Protein AF-A0A967T535-F1 (afdb_monomer)

Sequence (105 aa):
PKGIKNIATDIKEELEEFVSITESGETFLVTKQRALIKSLLSKASKGDVRAAQTLLGLKAEVDQREREQETEAWFSEEDLEIIEQFQSRQHPSSETSQGDENEKE

pLDDT: mean 82.45, std 19.24, range [35.94, 98.56]

Foldseek 3Di:
DPDDDDPVVVVVVQQQDWDWDDDPNDIDIDGNVVVLLVVLVVCVVVPPVVSVVVVVVVVVVVVVVVVVVVVVVPADPVNVVVVVVVVCVVCVDPPDDDDDDDDDD

Solvent-accessible surface area (backbone atoms only — not comparable to full-atom values): 6417 Å² total; per-residue (Å²): 129,93,82,75,76,53,69,72,54,54,53,52,54,56,35,64,37,77,41,78,46,77,56,100,89,42,78,44,82,38,31,42,48,57,51,50,52,52,52,33,51,55,41,25,76,72,65,36,61,66,39,40,50,54,51,53,51,54,50,54,54,52,55,49,51,52,52,52,52,53,58,68,63,65,62,48,77,66,54,51,52,52,51,51,57,49,52,54,66,76,55,66,69,98,76,79,81,87,81,83,85,86,86,90,133

Nearest PDB structures (foldseek):
  7a0y-assembly1_B  TM=7.180E-01  e=1.173E+00  Salmonella enterica subsp. enterica serovar Typhimurium str. LT2
  7s24-assembly1_A  TM=7.603E-01  e=1.633E+00  Escherichia coli
  4au5-assembly1_A  TM=7.025E-01  e=2.273E+00  Escherichia coli
  2zqm-assembly1_A  TM=3.473E-01  e=7.003E+00  Thermococcus sp. JCM 11816
  1fxk-assembly1_B  TM=3.503E-01  e=9.750E+00  Methanothermobacter thermautotrophicus

Mean predicted aligned error: 13.57 Å

Radius of gyration: 29.64 Å; Cα contacts (8 Å, |Δi|>4): 49; chains: 1; bounding box: 70×59×64 Å

Structure (mmCIF, N/CA/C/O backbone):
data_AF-A0A967T535-F1
#
_entry.id   AF-A0A967T535-F1
#
loop_
_atom_site.group_PDB
_atom_site.id
_atom_site.type_symbol
_atom_site.label_atom_id
_atom_site.label_alt_id
_atom_site.label_comp_id
_atom_site.label_asym_id
_atom_site.label_entity_id
_atom_site.label_seq_id
_atom_site.pdbx_PDB_ins_code
_atom_site.Cartn_x
_atom_site.Cartn_y
_atom_site.Cartn_z
_atom_site.occupancy
_atom_site.B_iso_or_equiv
_atom_site.auth_seq_id
_atom_site.auth_comp_id
_atom_site.auth_asym_id
_atom_site.auth_atom_id
_atom_site.pdbx_PDB_model_num
ATOM 1 N N . PRO A 1 1 ? -2.869 31.661 -0.591 1.00 50.91 1 PRO A N 1
ATOM 2 C CA . PRO A 1 1 ? -3.319 31.106 0.711 1.00 50.91 1 PRO A CA 1
ATOM 3 C C . PRO A 1 1 ? -2.250 30.153 1.267 1.00 50.91 1 PRO A C 1
ATOM 5 O O . PRO A 1 1 ? -2.089 29.043 0.773 1.00 50.91 1 PRO A O 1
ATOM 8 N N . LYS A 1 2 ? -1.440 30.636 2.216 1.00 41.91 2 LYS A N 1
ATOM 9 C CA . LYS A 1 2 ? -0.415 29.828 2.891 1.00 41.91 2 LYS A CA 1
ATOM 10 C C . LYS A 1 2 ? -1.129 28.924 3.903 1.00 41.91 2 LYS A C 1
ATOM 12 O O . LYS A 1 2 ? -1.807 29.455 4.773 1.00 41.91 2 LYS A O 1
ATOM 17 N N . GLY A 1 3 ? -1.019 27.603 3.758 1.00 66.25 3 GLY A N 1
ATOM 18 C CA . GLY A 1 3 ? -1.569 26.641 4.727 1.00 66.25 3 GLY A CA 1
ATOM 19 C C . GLY A 1 3 ? -2.429 25.512 4.154 1.00 66.25 3 GLY A C 1
ATOM 20 O O . GLY A 1 3 ? -2.819 24.635 4.914 1.00 66.25 3 GLY A O 1
ATOM 21 N N . ILE A 1 4 ? -2.711 25.493 2.847 1.00 75.88 4 ILE A N 1
ATOM 22 C CA . ILE A 1 4 ? -3.364 24.336 2.218 1.00 75.88 4 ILE A CA 1
ATOM 23 C C . ILE A 1 4 ? -2.268 23.314 1.919 1.00 75.88 4 ILE A C 1
ATOM 25 O O . ILE A 1 4 ? -1.376 23.589 1.111 1.00 75.88 4 ILE A O 1
ATOM 29 N N . LYS A 1 5 ? -2.299 22.177 2.619 1.00 80.31 5 LYS A N 1
ATOM 30 C CA . LYS A 1 5 ? -1.424 21.044 2.323 1.00 80.31 5 LYS A CA 1
ATOM 31 C C . LYS A 1 5 ? -1.715 20.548 0.908 1.00 80.31 5 LYS A C 1
ATOM 33 O O . LYS A 1 5 ? -2.828 20.660 0.400 1.00 80.31 5 LYS A O 1
ATOM 38 N N . ASN A 1 6 ? -0.683 20.050 0.237 1.00 91.94 6 ASN A N 1
ATOM 39 C CA . ASN A 1 6 ? -0.882 19.369 -1.033 1.00 91.94 6 ASN A CA 1
ATOM 40 C C . ASN A 1 6 ? -1.671 18.075 -0.764 1.00 91.94 6 ASN A C 1
ATOM 42 O O . ASN A 1 6 ? -1.390 17.396 0.219 1.00 91.94 6 ASN A O 1
ATOM 46 N N . ILE A 1 7 ? -2.585 17.696 -1.659 1.00 92.94 7 ILE A N 1
ATOM 47 C CA . ILE A 1 7 ? -3.323 16.423 -1.601 1.00 92.94 7 ILE A CA 1
ATOM 48 C C . ILE A 1 7 ? -2.364 15.239 -1.415 1.00 92.94 7 ILE A C 1
ATOM 50 O O . ILE A 1 7 ? -2.659 14.314 -0.667 1.00 92.94 7 ILE A O 1
ATOM 54 N N . ALA A 1 8 ? -1.191 15.276 -2.054 1.00 91.88 8 ALA A N 1
ATOM 55 C CA . ALA A 1 8 ? -0.176 14.239 -1.876 1.00 91.88 8 ALA A CA 1
ATOM 56 C C . ALA A 1 8 ? 0.303 14.122 -0.416 1.00 91.88 8 ALA A C 1
ATOM 58 O O . ALA A 1 8 ? 0.539 13.019 0.073 1.00 91.88 8 ALA A O 1
ATOM 59 N N . THR A 1 9 ? 0.429 15.252 0.283 1.00 93.38 9 THR A N 1
ATOM 60 C CA . THR A 1 9 ? 0.787 15.299 1.703 1.00 93.38 9 THR A CA 1
ATOM 61 C C . THR A 1 9 ? -0.349 14.766 2.565 1.00 93.38 9 THR A C 1
ATOM 63 O O . THR A 1 9 ? -0.090 13.925 3.417 1.00 93.38 9 THR A O 1
ATOM 66 N N . ASP A 1 10 ? -1.590 15.178 2.302 1.00 95.31 10 ASP A N 1
ATOM 67 C CA . ASP A 1 10 ? -2.753 14.708 3.065 1.00 95.31 10 ASP A CA 1
ATOM 68 C C . ASP A 1 10 ? -2.943 13.193 2.927 1.00 95.31 10 ASP A C 1
ATOM 70 O O . ASP A 1 10 ? -3.144 12.500 3.918 1.00 95.31 10 ASP A O 1
ATOM 74 N N . ILE A 1 11 ? -2.805 12.650 1.711 1.00 95.50 11 ILE A N 1
ATOM 75 C CA . ILE A 1 11 ? -2.876 11.201 1.477 1.00 95.50 11 ILE A CA 1
ATOM 76 C C . ILE A 1 11 ? -1.760 10.478 2.230 1.00 95.50 11 ILE A C 1
ATOM 78 O O . ILE A 1 11 ? -2.007 9.427 2.817 1.00 95.50 11 ILE A O 1
ATOM 82 N N . LYS A 1 12 ? -0.535 11.014 2.215 1.00 96.00 12 LYS A N 1
ATOM 83 C CA . LYS A 1 12 ? 0.590 10.403 2.925 1.00 96.00 12 LYS A CA 1
ATOM 84 C C . LYS A 1 12 ? 0.324 10.346 4.430 1.00 96.00 12 LYS A C 1
ATOM 86 O O . LYS A 1 12 ? 0.449 9.277 5.014 1.00 96.00 12 LYS A O 1
ATOM 91 N N . GLU A 1 13 ? -0.054 11.470 5.029 1.00 96.50 13 GLU A N 1
ATOM 92 C CA . GLU A 1 13 ? -0.321 11.557 6.468 1.00 96.50 13 GLU A CA 1
ATOM 93 C C . GLU A 1 13 ? -1.482 10.644 6.875 1.00 96.50 13 GLU A C 1
ATOM 95 O O . GLU A 1 13 ? -1.350 9.864 7.814 1.00 96.50 13 GLU A O 1
ATOM 100 N N . GLU A 1 14 ? -2.579 10.657 6.115 1.00 97.69 14 GLU A N 1
ATOM 101 C CA . GLU A 1 14 ? -3.730 9.782 6.345 1.00 97.69 14 GLU A CA 1
ATOM 102 C C . GLU A 1 14 ? -3.325 8.300 6.292 1.00 97.69 14 GLU A C 1
ATOM 104 O O . GLU A 1 14 ? -3.712 7.509 7.148 1.00 97.69 14 GLU A O 1
ATOM 109 N N . LEU A 1 15 ? -2.511 7.897 5.312 1.00 97.38 15 LEU A N 1
ATOM 110 C CA . LEU A 1 15 ? -2.048 6.513 5.177 1.00 97.38 15 LEU A CA 1
ATOM 111 C C . LEU A 1 15 ? -1.135 6.054 6.327 1.00 97.38 15 LEU A C 1
ATOM 113 O O . LEU A 1 15 ? -1.085 4.847 6.602 1.00 97.38 15 LEU A O 1
ATOM 117 N N . GLU A 1 16 ? -0.444 6.987 6.984 1.00 97.81 16 GLU A N 1
ATOM 118 C CA . GLU A 1 16 ? 0.420 6.752 8.147 1.00 97.81 16 GLU A CA 1
ATOM 119 C C . GLU A 1 16 ? -0.372 6.630 9.464 1.00 97.81 16 GLU A C 1
ATOM 121 O O . GLU A 1 16 ? 0.131 6.039 10.422 1.00 97.81 16 GLU A O 1
ATOM 126 N N . GLU A 1 17 ? -1.622 7.101 9.518 1.00 98.25 17 GLU A N 1
ATOM 127 C CA . GLU A 1 17 ? -2.467 6.970 10.708 1.00 98.25 17 GLU A CA 1
ATOM 128 C C . GLU A 1 17 ? -2.827 5.514 11.034 1.00 98.25 17 GLU A C 1
ATOM 130 O O . GLU A 1 17 ? -2.909 4.647 10.160 1.00 98.25 17 GLU A O 1
ATOM 135 N N . PHE A 1 18 ? -3.107 5.242 12.312 1.00 98.06 18 PHE A N 1
ATOM 136 C CA . PHE A 1 18 ? -3.434 3.905 12.803 1.00 98.06 18 PHE A CA 1
ATOM 137 C C . PHE A 1 18 ? -4.934 3.599 12.788 1.00 98.06 18 PHE A C 1
ATOM 139 O O . PHE A 1 18 ? -5.776 4.440 13.094 1.00 98.06 18 PHE A O 1
ATOM 146 N N . VAL A 1 19 ? -5.257 2.339 12.507 1.00 97.69 19 VAL A N 1
ATOM 147 C CA . VAL A 1 19 ? -6.589 1.743 12.607 1.00 97.69 19 VAL A CA 1
ATOM 148 C C . VAL A 1 19 ? -6.504 0.355 13.229 1.00 97.69 19 VAL A C 1
ATOM 150 O O . VAL A 1 19 ? -5.527 -0.375 13.050 1.00 97.69 19 VAL A O 1
ATOM 153 N N . SER A 1 20 ? -7.555 -0.023 13.949 1.00 97.38 20 SER A N 1
ATOM 154 C CA . SER A 1 20 ? -7.705 -1.378 14.473 1.00 97.38 20 SER A CA 1
ATOM 155 C C . SER A 1 20 ? -8.375 -2.265 13.430 1.00 97.38 20 SER A C 1
ATOM 157 O O . SER A 1 20 ? -9.456 -1.941 12.940 1.00 97.38 20 SER A O 1
ATOM 159 N N . ILE A 1 21 ? -7.755 -3.398 13.112 1.00 95.94 21 ILE A N 1
ATOM 160 C CA . ILE A 1 21 ? -8.332 -4.437 12.252 1.00 95.94 21 ILE A CA 1
ATOM 161 C C . ILE A 1 21 ? -8.380 -5.761 13.007 1.00 95.94 21 ILE A C 1
ATOM 163 O O . ILE A 1 21 ? -7.523 -6.020 13.847 1.00 95.94 21 ILE A O 1
ATOM 167 N N . THR A 1 22 ? -9.349 -6.615 12.688 1.00 95.31 22 THR A N 1
ATOM 168 C CA . THR A 1 22 ? -9.432 -7.966 13.256 1.00 95.31 22 THR A CA 1
ATOM 169 C C . THR A 1 22 ? -9.075 -8.995 12.190 1.00 95.31 22 THR A C 1
ATOM 171 O O . THR A 1 22 ? -9.726 -9.067 11.148 1.00 95.31 22 THR A O 1
ATOM 174 N N . GLU A 1 23 ? -8.055 -9.805 12.455 1.00 88.81 23 GLU A N 1
ATOM 175 C CA . GLU A 1 23 ? -7.614 -10.903 11.595 1.00 88.81 23 GLU A CA 1
ATOM 176 C C . GLU A 1 23 ? -7.473 -12.173 12.431 1.00 88.81 23 GLU A C 1
ATOM 178 O O . GLU A 1 23 ? -6.915 -12.146 13.522 1.00 88.81 23 GLU A O 1
ATOM 183 N N . SER A 1 24 ? -8.008 -13.295 11.943 1.00 88.62 24 SER A N 1
ATOM 184 C CA . SER A 1 24 ? -7.932 -14.596 12.634 1.00 88.62 24 SER A CA 1
ATOM 185 C C . SER A 1 24 ? -8.441 -14.589 14.088 1.00 88.62 24 SER A C 1
ATOM 187 O O . SER A 1 24 ? -8.034 -15.419 14.892 1.00 88.62 24 SER A O 1
ATOM 189 N N . GLY A 1 25 ? -9.354 -13.669 14.418 1.00 91.88 25 GLY A N 1
ATOM 190 C CA . GLY A 1 25 ? -9.920 -13.516 15.764 1.00 91.88 25 GLY A CA 1
ATOM 191 C C . GLY A 1 25 ? -9.121 -12.601 16.698 1.00 91.88 25 GLY A C 1
ATOM 192 O O . GLY A 1 25 ? -9.600 -12.306 17.789 1.00 91.88 25 GLY A O 1
ATOM 193 N N . GLU A 1 26 ? -7.964 -12.100 16.268 1.00 94.81 26 GLU A N 1
ATOM 194 C CA . GLU A 1 26 ? -7.136 -11.163 17.027 1.00 94.81 26 GLU A CA 1
ATOM 195 C C . GLU A 1 26 ? -7.235 -9.751 16.443 1.00 94.81 26 GLU A C 1
ATOM 197 O O . GLU A 1 26 ? -7.356 -9.564 15.229 1.00 94.81 26 GLU A O 1
ATOM 202 N N . THR A 1 27 ? -7.200 -8.740 17.311 1.00 96.00 27 THR A N 1
ATOM 203 C CA . THR A 1 27 ? -7.257 -7.330 16.905 1.00 96.00 27 THR A CA 1
ATOM 204 C C . THR A 1 27 ? -5.858 -6.732 16.903 1.00 96.00 27 THR A C 1
ATOM 206 O O . THR A 1 27 ? -5.171 -6.739 17.922 1.00 96.00 27 THR A O 1
ATOM 209 N N . PHE A 1 28 ? -5.468 -6.158 15.770 1.00 94.69 28 PHE A N 1
ATOM 210 C CA . PHE A 1 28 ? -4.170 -5.533 15.555 1.00 94.69 28 PHE A CA 1
ATOM 211 C C . PHE A 1 28 ? -4.336 -4.044 15.276 1.00 94.69 28 PHE A C 1
ATOM 213 O O . PHE A 1 28 ? -5.189 -3.649 14.479 1.00 94.69 28 PHE A O 1
ATOM 220 N N . LEU A 1 29 ? -3.479 -3.227 15.888 1.00 97.69 29 LEU A N 1
ATOM 221 C CA . LEU A 1 29 ? -3.327 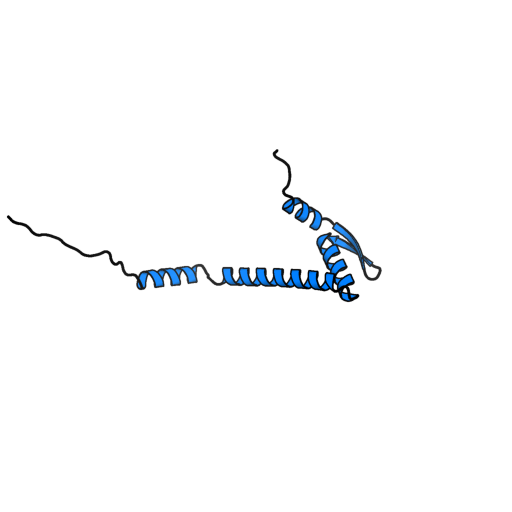-1.820 15.536 1.00 97.69 29 LEU A CA 1
ATOM 222 C C . LEU A 1 29 ? -2.288 -1.708 14.414 1.00 97.69 29 LEU A C 1
ATOM 224 O O . LEU A 1 29 ? -1.123 -2.053 14.603 1.00 97.69 29 LEU A O 1
ATOM 228 N N . VAL A 1 30 ? -2.710 -1.256 13.237 1.00 97.69 30 VAL A N 1
ATOM 229 C CA . VAL A 1 30 ? -1.855 -1.137 12.046 1.00 97.69 30 VAL A CA 1
ATOM 230 C C . VAL A 1 30 ? -2.107 0.191 11.345 1.00 97.69 30 VAL A C 1
ATOM 232 O O . VAL A 1 30 ? -3.136 0.815 11.571 1.00 97.69 30 VAL A O 1
ATOM 235 N N . THR A 1 31 ? -1.205 0.631 10.470 1.00 98.56 31 THR A N 1
ATOM 236 C CA . THR A 1 31 ? -1.460 1.831 9.660 1.00 98.56 31 THR A CA 1
ATOM 237 C C . THR A 1 31 ? -2.599 1.604 8.660 1.00 98.56 31 THR A C 1
ATOM 239 O O . THR A 1 31 ? -2.828 0.470 8.217 1.00 98.56 31 THR A O 1
ATOM 242 N N . LYS A 1 32 ? -3.292 2.670 8.243 1.00 98.12 32 LYS A N 1
ATOM 243 C CA . LYS A 1 32 ? -4.343 2.613 7.211 1.00 98.12 32 LYS A CA 1
ATOM 244 C C . LYS A 1 32 ? -3.810 2.025 5.907 1.00 98.12 32 LYS A C 1
ATOM 246 O O . LYS A 1 32 ? -4.482 1.197 5.292 1.00 98.12 32 LYS A O 1
ATOM 251 N N . GLN A 1 33 ? -2.567 2.343 5.539 1.00 97.81 33 GLN A N 1
ATOM 252 C CA . GLN A 1 33 ? -1.893 1.714 4.401 1.00 97.81 33 GLN A CA 1
ATOM 253 C C . GLN A 1 33 ? -1.802 0.189 4.548 1.00 97.81 33 GLN A C 1
ATOM 255 O O . GLN A 1 33 ? -2.175 -0.557 3.639 1.00 97.81 33 GLN A O 1
ATOM 260 N N . ARG A 1 34 ? -1.332 -0.303 5.702 1.00 97.44 34 ARG A N 1
ATOM 261 C CA . ARG A 1 34 ? -1.203 -1.745 5.956 1.00 97.44 34 ARG A CA 1
ATOM 262 C C . ARG A 1 34 ? -2.571 -2.428 5.970 1.00 97.44 34 ARG A C 1
ATOM 264 O O . ARG A 1 34 ? -2.697 -3.519 5.415 1.00 97.44 34 ARG A O 1
ATOM 271 N N . ALA A 1 35 ? -3.582 -1.792 6.561 1.00 97.50 35 ALA A N 1
A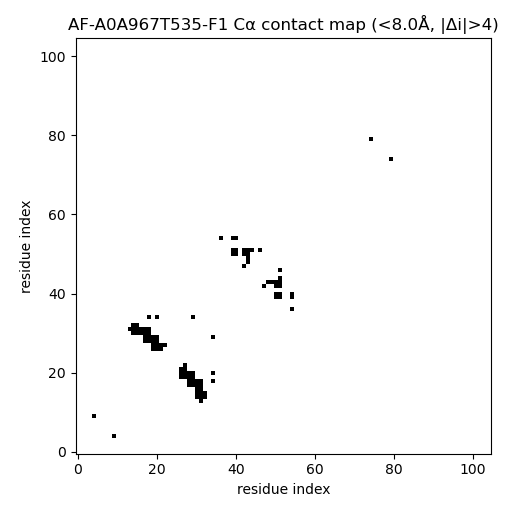TOM 272 C CA . ALA A 1 35 ? -4.958 -2.282 6.561 1.00 97.50 35 ALA A CA 1
ATOM 273 C C . ALA A 1 35 ? -5.529 -2.397 5.137 1.00 97.50 35 ALA A C 1
ATOM 275 O O . ALA A 1 35 ? -6.143 -3.412 4.801 1.00 97.50 35 ALA A O 1
ATOM 276 N N . LEU A 1 36 ? -5.277 -1.405 4.275 1.00 96.75 36 LEU A N 1
ATOM 277 C CA . LEU A 1 36 ? -5.687 -1.423 2.868 1.00 96.75 36 LEU A CA 1
ATOM 278 C C . LEU A 1 36 ? -5.058 -2.608 2.119 1.00 96.75 36 LEU A C 1
ATOM 280 O O . LEU A 1 36 ? -5.772 -3.368 1.465 1.00 96.75 36 LEU A O 1
ATOM 284 N N . ILE A 1 37 ? -3.741 -2.801 2.258 1.00 96.88 37 ILE A N 1
ATOM 285 C CA . ILE A 1 37 ? -3.010 -3.908 1.619 1.00 96.88 37 ILE A CA 1
ATOM 286 C C . ILE A 1 37 ? -3.556 -5.261 2.091 1.00 96.88 37 ILE A C 1
ATOM 288 O O . ILE A 1 37 ? -3.834 -6.135 1.272 1.00 96.88 37 ILE A O 1
ATOM 292 N N . LYS A 1 38 ? -3.769 -5.429 3.402 1.00 96.44 38 LYS A N 1
ATOM 293 C CA . LYS A 1 38 ? -4.344 -6.652 3.983 1.00 96.44 38 LYS A CA 1
ATOM 294 C C . LYS A 1 38 ? -5.751 -6.941 3.452 1.00 96.44 38 LYS A C 1
ATOM 296 O O . LYS A 1 38 ? -6.048 -8.072 3.070 1.00 96.44 38 LYS A O 1
ATOM 301 N N . SER A 1 39 ? -6.594 -5.913 3.349 1.00 95.69 39 SER A N 1
ATOM 302 C CA . SER A 1 39 ? -7.944 -6.022 2.783 1.00 95.69 39 SER A CA 1
ATOM 303 C C . SER A 1 39 ? -7.920 -6.433 1.308 1.00 95.69 39 SER A C 1
ATOM 305 O O . SER A 1 39 ? -8.642 -7.352 0.913 1.00 95.69 39 SER A O 1
ATOM 307 N N . LEU A 1 40 ? -7.050 -5.815 0.501 1.00 96.94 40 LEU A N 1
ATOM 308 C CA . LEU A 1 40 ? -6.852 -6.191 -0.901 1.00 96.94 40 LEU A CA 1
ATOM 309 C C . LEU A 1 40 ? -6.383 -7.641 -1.029 1.00 96.94 40 LEU A C 1
ATOM 311 O O . LEU A 1 40 ? -6.943 -8.389 -1.828 1.00 96.94 40 LEU A O 1
ATOM 315 N N . LEU A 1 41 ? -5.420 -8.066 -0.208 1.00 97.06 41 LEU A N 1
ATOM 316 C CA . LEU A 1 41 ? -4.894 -9.429 -0.246 1.00 97.06 41 LEU A CA 1
ATOM 317 C C . LEU A 1 41 ? -5.959 -10.453 0.159 1.00 97.06 41 LEU A C 1
ATOM 319 O O . LEU A 1 41 ? -6.091 -11.492 -0.488 1.00 97.06 41 LEU A O 1
ATOM 323 N N . SER A 1 42 ? -6.772 -10.140 1.172 1.00 96.00 42 SER A N 1
ATOM 324 C CA . SER A 1 42 ? -7.902 -10.979 1.583 1.00 96.00 42 SER A CA 1
ATOM 325 C C . SER A 1 42 ? -8.934 -11.134 0.462 1.00 96.00 42 SER A C 1
ATOM 327 O O . SER A 1 42 ? -9.394 -12.245 0.201 1.00 96.00 42 SER A O 1
ATOM 329 N N . LYS A 1 43 ? -9.283 -10.043 -0.233 1.00 97.31 43 LYS A N 1
ATOM 330 C CA . LYS A 1 43 ? -10.212 -10.073 -1.375 1.00 97.31 43 LYS A CA 1
ATOM 331 C C . LYS A 1 43 ? -9.641 -10.864 -2.550 1.00 97.31 43 LYS A C 1
ATOM 333 O O . LYS A 1 43 ? -10.320 -11.747 -3.069 1.00 97.31 43 LYS A O 1
ATOM 338 N N . ALA A 1 44 ? -8.389 -10.603 -2.921 1.00 97.81 44 ALA A N 1
ATOM 339 C CA . ALA A 1 44 ? -7.697 -11.314 -3.992 1.00 97.81 44 ALA A CA 1
ATOM 340 C C . ALA A 1 44 ? -7.637 -12.826 -3.720 1.00 97.81 44 ALA A C 1
ATOM 342 O O . ALA A 1 44 ? -7.979 -13.626 -4.587 1.00 97.81 44 ALA A O 1
ATOM 343 N N . SER A 1 45 ? -7.312 -13.218 -2.483 1.00 96.50 45 SER A N 1
ATOM 344 C CA . SER A 1 45 ? -7.269 -14.627 -2.057 1.00 96.50 45 SER A CA 1
ATOM 345 C C . SER A 1 45 ? -8.636 -15.319 -2.120 1.00 96.50 45 SER A C 1
ATOM 347 O O . SER A 1 45 ? -8.707 -16.539 -2.226 1.00 96.50 45 SER A O 1
ATOM 349 N N . LYS A 1 46 ? -9.729 -14.549 -2.073 1.00 97.12 46 LYS A N 1
ATOM 350 C CA . LYS A 1 46 ? -11.112 -15.030 -2.228 1.00 97.12 46 LYS A CA 1
ATOM 351 C C . LYS A 1 46 ? -11.599 -15.009 -3.684 1.00 97.12 46 LYS A C 1
ATOM 353 O O . LYS A 1 46 ? -12.769 -15.288 -3.926 1.00 97.12 46 LYS A O 1
ATOM 358 N N . GLY A 1 47 ? -10.729 -14.686 -4.644 1.00 97.19 47 GLY A N 1
ATOM 359 C CA . GLY A 1 47 ? -11.040 -14.686 -6.076 1.00 97.19 47 GLY A CA 1
ATOM 360 C C . GLY A 1 47 ? -11.446 -13.330 -6.657 1.00 97.19 47 GLY A C 1
ATOM 361 O O . GLY A 1 47 ? -11.879 -13.278 -7.807 1.00 97.19 47 GLY A O 1
ATOM 362 N N . ASP A 1 48 ? -11.305 -12.224 -5.916 1.00 98.44 48 ASP A N 1
ATOM 363 C CA . ASP A 1 48 ? -11.495 -10.885 -6.486 1.00 98.44 48 ASP A CA 1
ATOM 364 C C . ASP A 1 48 ? -10.341 -10.551 -7.446 1.00 98.44 48 ASP A C 1
ATOM 366 O O . ASP A 1 48 ? -9.252 -10.129 -7.044 1.00 98.44 48 ASP A O 1
ATOM 370 N N . VAL A 1 49 ? -10.598 -10.747 -8.741 1.00 97.88 49 VAL A N 1
ATOM 371 C CA . VAL A 1 49 ? -9.626 -10.517 -9.817 1.00 97.88 49 VAL A CA 1
ATOM 372 C C . VAL A 1 49 ? -9.154 -9.063 -9.858 1.00 97.88 49 VAL A C 1
ATOM 374 O O . VAL A 1 49 ? -7.982 -8.820 -10.138 1.00 97.88 49 VAL A O 1
ATOM 377 N N . ARG A 1 50 ? -10.019 -8.087 -9.544 1.00 98.00 50 ARG A N 1
ATOM 378 C CA . ARG A 1 50 ? -9.628 -6.669 -9.550 1.00 98.00 50 ARG A CA 1
ATOM 379 C C . ARG A 1 50 ? -8.669 -6.374 -8.406 1.00 98.00 50 ARG A C 1
ATOM 381 O O . ARG A 1 50 ? -7.651 -5.732 -8.631 1.00 98.00 50 ARG A O 1
ATOM 388 N N . ALA A 1 51 ? -8.947 -6.892 -7.209 1.00 97.75 51 ALA A N 1
ATOM 389 C CA . ALA A 1 51 ? -8.034 -6.756 -6.075 1.00 97.75 51 ALA A CA 1
ATOM 390 C C . ALA A 1 51 ? -6.665 -7.400 -6.363 1.00 97.75 51 ALA A C 1
ATOM 392 O O . ALA A 1 51 ? -5.630 -6.814 -6.041 1.00 97.75 51 ALA A O 1
ATOM 393 N N . ALA A 1 52 ? -6.652 -8.567 -7.019 1.00 97.94 52 ALA A N 1
ATOM 394 C CA . ALA A 1 52 ? -5.419 -9.227 -7.444 1.00 97.94 52 ALA A CA 1
ATOM 395 C C . ALA A 1 52 ? -4.638 -8.383 -8.465 1.00 97.94 52 ALA A C 1
ATOM 397 O O . ALA A 1 52 ? -3.439 -8.174 -8.297 1.00 97.94 52 ALA A O 1
ATOM 398 N N . GLN A 1 53 ? -5.314 -7.840 -9.483 1.00 98.12 53 GLN A N 1
ATOM 399 C CA . GLN A 1 53 ? -4.702 -6.948 -10.475 1.00 98.12 53 GLN A CA 1
ATOM 400 C C . GLN A 1 53 ? -4.110 -5.689 -9.833 1.00 98.12 53 GLN A C 1
ATOM 402 O O . GLN A 1 53 ? -2.985 -5.319 -10.158 1.00 98.12 53 GLN A O 1
ATOM 407 N N . THR A 1 54 ? -4.820 -5.060 -8.890 1.00 97.69 54 THR A N 1
ATOM 408 C CA . THR A 1 54 ? -4.308 -3.895 -8.152 1.00 97.69 54 THR A CA 1
ATOM 409 C C . THR A 1 54 ? -3.032 -4.234 -7.380 1.00 97.69 54 THR A C 1
ATOM 411 O O . THR A 1 54 ? -2.064 -3.482 -7.451 1.00 97.69 54 THR A O 1
ATOM 414 N N . LEU A 1 55 ? -2.990 -5.372 -6.678 1.00 96.94 55 LEU A N 1
ATOM 415 C CA . LEU A 1 55 ? -1.792 -5.801 -5.945 1.00 96.94 55 LEU A CA 1
ATOM 416 C C . LEU A 1 55 ? -0.610 -6.106 -6.868 1.00 96.94 55 LEU A C 1
ATOM 418 O O . LEU A 1 55 ? 0.513 -5.710 -6.566 1.00 96.94 55 LEU A O 1
ATOM 422 N N . LEU A 1 56 ? -0.856 -6.791 -7.987 1.00 97.38 56 LEU A N 1
ATOM 423 C CA . LEU A 1 56 ? 0.183 -7.098 -8.972 1.00 97.38 56 LEU A CA 1
ATOM 424 C C . LEU A 1 56 ? 0.744 -5.826 -9.617 1.00 97.38 56 LEU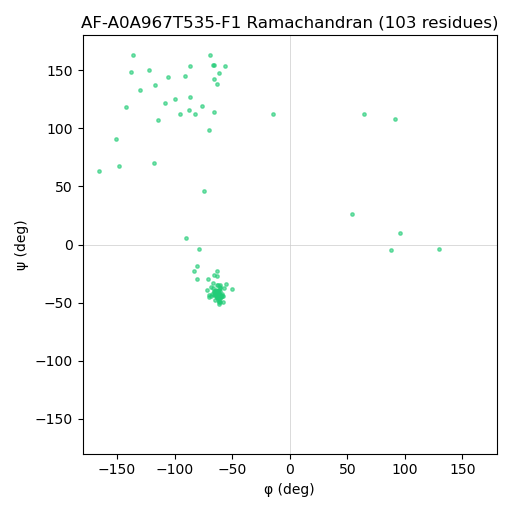 A C 1
ATOM 426 O O . LEU A 1 56 ? 1.955 -5.726 -9.789 1.00 97.38 56 LEU A O 1
ATOM 430 N N . GLY A 1 57 ? -0.112 -4.842 -9.910 1.00 97.38 57 GLY A N 1
ATOM 431 C CA . GLY A 1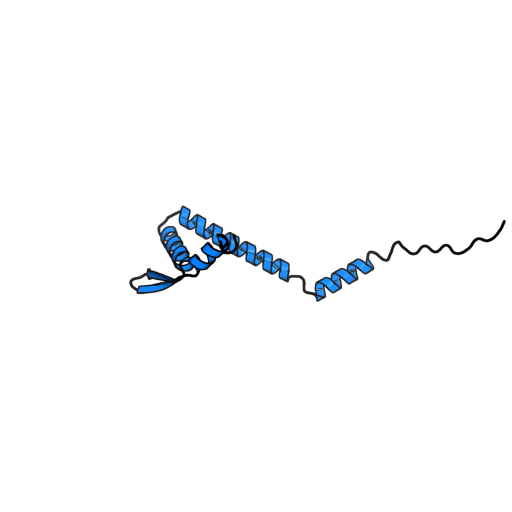 57 ? 0.313 -3.530 -10.404 1.00 97.38 57 GLY A CA 1
ATOM 432 C C . GLY A 1 57 ? 1.210 -2.800 -9.404 1.00 97.38 57 GLY A C 1
ATOM 433 O O . GLY A 1 57 ? 2.313 -2.395 -9.757 1.00 97.38 57 GLY A O 1
ATOM 434 N N . LEU A 1 58 ? 0.792 -2.728 -8.134 1.00 95.12 58 LEU A N 1
ATOM 435 C CA . LEU A 1 58 ? 1.598 -2.120 -7.069 1.00 95.12 58 LEU A CA 1
ATOM 436 C C . LEU A 1 58 ? 2.960 -2.811 -6.907 1.00 95.12 58 LEU A C 1
ATOM 438 O O . LEU A 1 58 ? 3.974 -2.135 -6.762 1.00 95.12 58 LEU A O 1
ATOM 442 N N . LYS A 1 59 ? 3.004 -4.150 -6.955 1.00 95.31 59 LYS A N 1
ATOM 443 C CA . LYS A 1 59 ? 4.265 -4.905 -6.880 1.00 95.31 59 LYS A CA 1
ATOM 444 C C . LYS A 1 59 ? 5.180 -4.590 -8.062 1.00 95.31 59 LYS A C 1
ATOM 446 O O . LYS A 1 59 ? 6.361 -4.353 -7.853 1.00 95.31 59 LYS A O 1
ATOM 451 N N . ALA A 1 60 ? 4.637 -4.552 -9.278 1.00 96.38 60 ALA A N 1
ATOM 452 C CA . ALA A 1 60 ? 5.413 -4.236 -10.472 1.00 96.38 60 ALA A CA 1
ATOM 453 C C . ALA A 1 60 ? 6.015 -2.821 -10.420 1.00 96.38 60 ALA A C 1
ATOM 455 O O . ALA A 1 60 ? 7.165 -2.641 -10.813 1.00 96.38 60 ALA A O 1
ATOM 456 N N . GLU A 1 61 ? 5.269 -1.836 -9.908 1.00 95.31 61 GLU A N 1
ATOM 457 C CA . GLU A 1 61 ? 5.768 -0.468 -9.715 1.00 95.31 61 GLU A CA 1
ATOM 458 C C . GLU A 1 61 ? 6.886 -0.390 -8.670 1.00 95.31 61 GLU A C 1
ATOM 460 O O . GLU A 1 61 ? 7.879 0.298 -8.897 1.00 95.31 61 GLU A O 1
ATOM 465 N N . VAL A 1 62 ? 6.744 -1.092 -7.539 1.00 93.38 62 VAL A N 1
ATOM 466 C CA . VAL A 1 62 ? 7.795 -1.157 -6.508 1.00 93.38 62 VAL A CA 1
ATOM 467 C C . VAL A 1 62 ? 9.062 -1.784 -7.087 1.00 93.38 62 VAL A C 1
ATOM 469 O O . VAL A 1 62 ? 10.124 -1.177 -7.004 1.00 93.38 62 VAL A O 1
ATOM 472 N N . ASP A 1 63 ? 8.931 -2.921 -7.771 1.00 93.12 63 ASP A N 1
ATOM 473 C CA . ASP A 1 63 ? 10.067 -3.619 -8.381 1.00 93.12 63 ASP A CA 1
ATOM 474 C C . ASP A 1 63 ? 10.764 -2.773 -9.448 1.00 93.12 63 ASP A C 1
ATOM 476 O O . ASP A 1 63 ? 11.972 -2.874 -9.643 1.00 93.12 63 ASP A O 1
ATOM 480 N N . GLN A 1 64 ? 10.003 -1.962 -10.185 1.00 93.25 64 GLN A N 1
ATOM 481 C CA . GLN A 1 64 ? 10.564 -1.061 -11.184 1.00 93.25 64 GLN A CA 1
ATOM 482 C C . GLN A 1 64 ? 11.375 0.061 -10.534 1.00 93.25 64 GLN A C 1
ATOM 484 O O . GLN A 1 64 ? 12.490 0.321 -10.977 1.00 93.25 64 GLN A O 1
ATOM 489 N N . ARG A 1 65 ? 10.856 0.677 -9.465 1.00 91.38 65 ARG A N 1
ATOM 490 C CA . ARG A 1 65 ? 11.582 1.715 -8.720 1.00 91.38 65 ARG A CA 1
ATOM 491 C C . ARG A 1 65 ? 12.856 1.171 -8.078 1.00 91.38 65 ARG A C 1
ATOM 493 O O . ARG A 1 65 ? 13.870 1.855 -8.100 1.00 91.38 65 ARG A O 1
ATOM 500 N N . GLU A 1 66 ? 12.815 -0.044 -7.535 1.00 89.38 66 GLU A N 1
ATOM 501 C CA . GLU A 1 66 ? 13.999 -0.702 -6.965 1.00 89.38 66 GLU A CA 1
ATOM 502 C C . GLU A 1 66 ? 15.080 -0.928 -8.036 1.00 89.38 66 GLU A C 1
ATOM 504 O O . GLU A 1 66 ? 16.235 -0.570 -7.822 1.00 89.38 66 GLU A O 1
ATOM 509 N N . ARG A 1 67 ? 14.705 -1.404 -9.233 1.00 86.88 67 ARG A N 1
ATOM 510 C CA . ARG A 1 67 ? 15.643 -1.547 -10.365 1.00 86.88 67 ARG A CA 1
ATOM 511 C C . ARG A 1 67 ? 16.234 -0.219 -10.842 1.00 86.88 67 ARG A C 1
ATOM 513 O O . ARG A 1 67 ? 17.406 -0.162 -11.208 1.00 86.88 67 ARG A O 1
ATOM 520 N N . GLU A 1 68 ? 15.427 0.837 -10.886 1.00 84.62 68 GLU A N 1
ATOM 521 C CA . GLU A 1 68 ? 15.888 2.179 -11.266 1.00 84.62 68 GLU A CA 1
ATOM 522 C C . GLU A 1 68 ? 16.913 2.713 -10.258 1.00 84.62 68 GLU A C 1
ATOM 524 O O . GLU A 1 68 ? 17.972 3.187 -10.663 1.00 84.62 68 GLU A O 1
ATOM 529 N N . GLN A 1 69 ? 16.661 2.538 -8.958 1.00 79.12 69 GLN A N 1
ATOM 530 C CA . GLN A 1 69 ? 17.601 2.917 -7.898 1.00 79.12 69 GLN A CA 1
ATOM 531 C C . GLN A 1 69 ? 18.911 2.118 -7.949 1.00 79.12 69 GLN A C 1
ATOM 533 O O . GLN A 1 69 ? 19.982 2.692 -7.768 1.00 79.12 69 GLN A O 1
ATOM 538 N N . GLU A 1 70 ? 18.855 0.814 -8.233 1.00 75.25 70 GLU A N 1
ATOM 539 C CA . GLU A 1 70 ? 20.061 -0.007 -8.432 1.00 75.25 70 GLU A CA 1
ATOM 540 C C . GLU A 1 70 ? 20.884 0.452 -9.643 1.00 75.25 70 GLU A C 1
ATOM 542 O O . GLU A 1 70 ? 22.112 0.411 -9.612 1.00 75.25 70 GLU A O 1
ATOM 547 N N . THR A 1 71 ? 20.219 0.917 -10.703 1.00 64.19 71 THR A N 1
ATOM 548 C CA . THR A 1 71 ? 20.890 1.422 -11.908 1.00 64.19 71 THR A CA 1
ATOM 549 C C . THR A 1 71 ? 21.561 2.774 -11.649 1.00 64.19 71 THR A C 1
ATOM 551 O O . THR A 1 71 ? 22.675 3.000 -12.116 1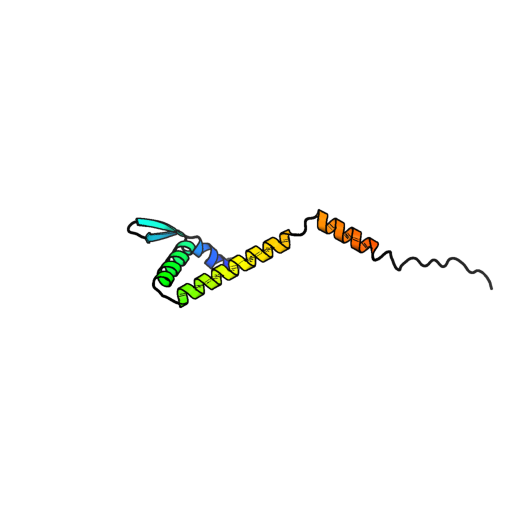.00 64.19 71 THR A O 1
ATOM 554 N N . GLU A 1 72 ? 20.924 3.665 -10.882 1.00 62.12 72 GLU A N 1
ATOM 555 C CA . GLU A 1 72 ? 21.519 4.949 -10.477 1.00 62.12 72 GLU A CA 1
ATOM 556 C C . GLU A 1 72 ? 22.714 4.768 -9.530 1.00 62.12 72 GLU A C 1
ATOM 558 O O . GLU A 1 72 ? 23.679 5.524 -9.608 1.00 62.12 72 GLU A O 1
ATOM 563 N N . ALA A 1 73 ? 22.690 3.741 -8.679 1.00 63.72 73 ALA A N 1
ATOM 564 C CA . ALA A 1 73 ? 23.783 3.417 -7.763 1.00 63.72 73 ALA A CA 1
ATOM 565 C C . ALA A 1 73 ? 24.963 2.670 -8.423 1.00 63.72 73 ALA A C 1
ATOM 567 O O . ALA A 1 73 ? 25.951 2.390 -7.745 1.00 63.72 73 ALA A O 1
ATOM 568 N N . TRP A 1 74 ? 24.868 2.314 -9.712 1.00 59.56 74 TRP A N 1
ATOM 569 C CA . TRP A 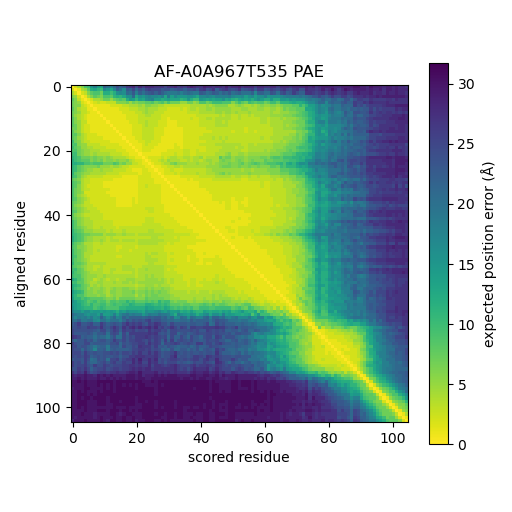1 74 ? 25.866 1.486 -10.400 1.00 59.56 74 TRP A CA 1
ATOM 570 C C . TRP A 1 74 ? 27.190 2.216 -10.659 1.00 59.56 74 TRP A C 1
ATOM 572 O O . TRP A 1 74 ? 28.230 1.568 -10.706 1.00 59.56 74 TRP A O 1
ATOM 582 N N . PHE A 1 75 ? 27.174 3.539 -10.828 1.00 62.62 75 PHE A N 1
ATOM 583 C CA . PHE A 1 75 ? 28.404 4.307 -11.026 1.00 62.62 75 PHE A CA 1
ATOM 584 C C . PHE A 1 75 ? 28.874 4.876 -9.693 1.00 62.62 75 PHE A C 1
ATOM 586 O O . PHE A 1 75 ? 28.226 5.759 -9.128 1.00 62.62 75 PHE A O 1
ATOM 593 N N . SER A 1 76 ? 30.007 4.383 -9.193 1.00 68.19 76 SER A N 1
ATOM 594 C CA . SER A 1 76 ? 30.694 5.053 -8.092 1.00 68.19 76 SER A CA 1
ATOM 595 C C . SER A 1 76 ? 31.295 6.384 -8.572 1.00 68.19 76 SER A C 1
ATOM 597 O O . SER A 1 76 ? 31.470 6.614 -9.772 1.00 68.19 76 SER A O 1
ATOM 599 N N . GLU A 1 77 ? 31.642 7.273 -7.638 1.00 71.25 77 GLU A N 1
ATOM 600 C CA . GLU A 1 77 ? 32.407 8.489 -7.964 1.00 71.25 77 GLU A CA 1
ATOM 601 C C . GLU A 1 77 ? 33.724 8.142 -8.686 1.00 71.25 77 GLU A C 1
ATOM 603 O O . GLU A 1 77 ? 34.122 8.833 -9.621 1.00 71.25 77 GLU A O 1
ATOM 608 N N . GLU A 1 78 ? 34.340 7.009 -8.337 1.00 72.44 78 GLU A N 1
ATOM 609 C CA . GLU A 1 78 ? 35.558 6.501 -8.978 1.00 72.44 78 GLU A CA 1
ATOM 610 C C . GLU A 1 78 ? 35.307 6.034 -10.423 1.00 72.44 78 GLU A C 1
ATOM 612 O O . GLU A 1 78 ? 36.142 6.265 -11.298 1.00 72.44 78 GLU A O 1
ATOM 617 N N . ASP A 1 79 ? 34.147 5.439 -10.720 1.00 78.56 79 ASP A N 1
ATOM 618 C CA . ASP A 1 79 ? 33.783 5.066 -12.093 1.00 78.56 79 ASP A CA 1
ATOM 619 C C . ASP A 1 79 ? 33.583 6.304 -12.977 1.00 78.56 79 ASP A C 1
ATOM 621 O O . ASP A 1 79 ? 33.984 6.313 -14.145 1.00 78.56 79 ASP A O 1
ATOM 625 N N . LEU A 1 80 ? 33.006 7.373 -12.419 1.00 80.50 80 LEU A N 1
ATOM 626 C CA . LEU A 1 80 ? 32.851 8.652 -13.113 1.00 80.50 80 LEU A CA 1
ATOM 627 C C . LEU A 1 80 ? 34.209 9.305 -13.406 1.00 80.50 80 LEU A C 1
ATOM 629 O O . LEU A 1 80 ? 34.408 9.783 -14.525 1.00 80.50 80 LEU A O 1
ATOM 633 N N . GLU A 1 81 ? 35.163 9.251 -12.471 1.00 82.25 81 GLU A N 1
ATOM 634 C CA . GLU A 1 81 ? 36.536 9.726 -12.698 1.00 82.25 81 GLU A CA 1
ATOM 635 C C . GLU A 1 81 ? 37.243 8.938 -13.813 1.00 82.25 81 GLU A C 1
ATOM 637 O O . GLU A 1 81 ? 37.926 9.519 -14.662 1.00 82.25 81 GLU A O 1
ATOM 642 N N . ILE A 1 82 ? 37.064 7.613 -13.860 1.00 83.19 82 ILE A N 1
ATOM 643 C CA . ILE A 1 82 ? 37.634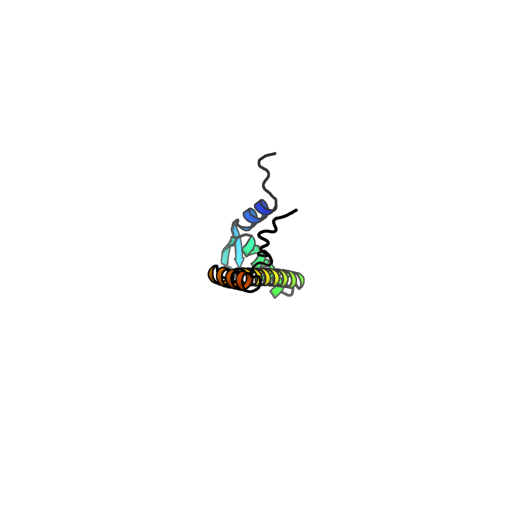 6.768 -14.920 1.00 83.19 82 ILE A CA 1
ATOM 644 C C . ILE A 1 82 ? 37.026 7.128 -16.283 1.00 83.19 82 ILE A C 1
ATOM 646 O O . ILE A 1 82 ? 37.751 7.222 -17.280 1.00 83.19 82 ILE A O 1
ATOM 650 N N . ILE A 1 83 ? 35.709 7.351 -16.340 1.00 83.81 83 ILE A N 1
ATOM 651 C CA . ILE A 1 83 ? 35.007 7.746 -17.568 1.00 83.81 83 ILE A CA 1
ATOM 652 C C . ILE A 1 83 ? 35.470 9.130 -18.037 1.00 83.81 83 ILE A C 1
ATOM 654 O O . ILE A 1 83 ? 35.736 9.304 -19.229 1.00 83.81 83 ILE A O 1
ATOM 658 N N . GLU A 1 84 ? 35.624 10.094 -17.128 1.00 84.00 84 GLU A N 1
ATOM 659 C CA . GLU A 1 84 ? 36.117 11.439 -17.440 1.00 84.00 84 GLU A CA 1
ATOM 660 C C . GLU A 1 84 ? 37.545 11.388 -18.000 1.00 84.00 84 GLU A C 1
ATOM 662 O O . GLU A 1 84 ? 37.813 11.904 -19.089 1.00 84.00 84 GLU A O 1
ATOM 667 N N . GLN A 1 85 ? 38.446 10.655 -17.337 1.00 82.19 85 GLN A N 1
ATOM 668 C CA . GLN A 1 85 ? 39.812 10.450 -17.824 1.00 82.19 85 GLN A CA 1
ATOM 669 C C . GLN A 1 85 ? 39.854 9.751 -19.188 1.00 82.19 85 GLN A C 1
ATOM 671 O O . GLN A 1 85 ? 40.723 10.053 -20.013 1.00 82.19 85 GLN A O 1
ATOM 676 N N . PHE A 1 86 ? 38.944 8.809 -19.448 1.00 83.25 86 PHE A N 1
ATOM 677 C CA . PHE A 1 86 ? 38.848 8.145 -20.745 1.00 83.25 86 PHE A CA 1
ATOM 678 C C . PHE A 1 86 ? 38.380 9.111 -21.844 1.00 83.25 86 PHE A C 1
ATOM 680 O O . PHE A 1 86 ? 38.971 9.131 -22.926 1.00 83.25 86 PHE A O 1
ATOM 687 N N . GLN A 1 87 ? 37.384 9.958 -21.567 1.00 82.44 87 GLN A N 1
ATOM 688 C CA . GLN A 1 87 ? 36.893 10.964 -22.515 1.00 82.44 87 GLN A CA 1
ATOM 689 C C . GLN A 1 87 ? 37.963 12.012 -22.854 1.00 82.44 87 GLN A C 1
ATOM 691 O O . GLN A 1 87 ? 38.170 12.309 -24.033 1.00 82.44 87 GLN A O 1
ATOM 696 N N . SER A 1 88 ? 38.716 12.502 -21.861 1.00 80.56 88 SER A N 1
ATOM 697 C CA . SER A 1 88 ? 39.824 13.445 -22.089 1.00 80.56 88 SER A CA 1
ATOM 698 C C . SER A 1 88 ? 40.957 12.856 -22.939 1.00 80.56 88 SER A C 1
ATOM 700 O O . SER A 1 88 ? 41.660 13.589 -23.629 1.00 80.56 88 SER A O 1
ATOM 702 N N . ARG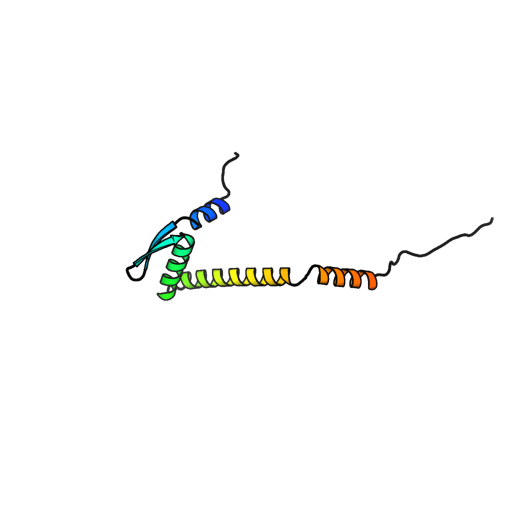 A 1 89 ? 41.144 11.529 -22.922 1.00 76.81 89 ARG A N 1
ATOM 703 C CA . ARG A 1 89 ? 42.149 10.842 -23.752 1.00 76.81 89 ARG A CA 1
ATOM 704 C C . ARG A 1 89 ? 41.696 10.619 -25.197 1.00 76.81 89 ARG A C 1
ATOM 706 O O . ARG A 1 89 ? 42.552 10.561 -26.075 1.00 76.81 89 ARG A O 1
ATOM 713 N N . GLN A 1 90 ? 40.393 10.473 -25.450 1.00 72.19 90 GLN A N 1
ATOM 714 C CA . GLN A 1 90 ? 39.836 10.271 -26.801 1.00 72.19 90 GLN A CA 1
ATOM 715 C C . GLN A 1 90 ? 39.642 11.588 -27.570 1.00 72.19 90 GLN A C 1
ATOM 717 O O . GLN A 1 90 ? 39.649 11.585 -28.799 1.00 72.19 90 GLN A O 1
ATOM 722 N N . HIS A 1 91 ? 39.534 12.714 -26.861 1.00 60.38 91 HIS A N 1
ATOM 723 C CA . HIS A 1 91 ? 39.527 14.055 -27.444 1.00 60.38 91 HIS A CA 1
ATOM 724 C C . HIS A 1 91 ? 40.721 14.884 -26.938 1.00 60.38 91 HIS A C 1
ATOM 726 O O . HIS A 1 91 ? 40.521 15.836 -26.183 1.00 60.38 91 HIS A O 1
ATOM 732 N N . PRO A 1 92 ? 41.971 14.572 -27.339 1.00 50.84 92 PRO A N 1
ATOM 733 C CA . PRO A 1 92 ? 43.049 15.533 -27.178 1.00 50.84 92 PRO A CA 1
ATOM 734 C C . PRO A 1 92 ? 42.722 16.716 -28.094 1.00 50.84 92 PRO A C 1
ATOM 736 O O . PRO A 1 92 ? 42.629 16.558 -29.309 1.00 50.84 92 PRO A O 1
ATOM 739 N N . SER A 1 93 ? 42.458 17.866 -27.483 1.00 48.91 93 SER A N 1
ATOM 740 C CA . SER A 1 93 ? 42.155 19.166 -28.079 1.00 48.91 93 SER A CA 1
ATOM 741 C C . SER A 1 93 ? 42.485 19.287 -29.571 1.00 48.91 93 SER A C 1
ATOM 743 O O . SER A 1 93 ? 43.647 19.404 -29.957 1.00 48.91 93 SER A O 1
ATOM 745 N N . SER A 1 94 ? 41.460 19.404 -30.416 1.00 49.34 94 SER A N 1
ATOM 746 C CA . SER A 1 94 ? 41.594 20.024 -31.737 1.00 49.34 94 SER A CA 1
ATOM 747 C C . SER A 1 94 ? 41.709 21.550 -31.615 1.00 49.34 94 SER A C 1
ATOM 749 O O . SER A 1 94 ? 41.028 22.273 -32.329 1.00 49.34 94 SER A O 1
ATOM 751 N N . GLU A 1 95 ? 42.540 22.040 -30.694 1.00 50.31 95 GLU A N 1
ATOM 752 C CA . GLU A 1 95 ? 42.866 23.458 -30.510 1.00 50.31 95 GLU A CA 1
ATOM 753 C C . GLU A 1 95 ? 44.301 23.588 -29.990 1.00 50.31 95 GLU A C 1
ATOM 755 O O . GLU A 1 95 ? 44.572 23.978 -28.859 1.00 50.31 95 GLU A O 1
ATOM 760 N N . THR A 1 96 ? 45.263 23.235 -30.837 1.00 44.28 96 THR A N 1
ATOM 761 C CA . THR A 1 96 ? 46.563 23.913 -30.862 1.00 44.28 96 THR A CA 1
ATOM 762 C C . THR A 1 96 ? 47.102 23.828 -32.288 1.00 44.28 96 THR A C 1
ATOM 764 O O . THR A 1 96 ? 47.767 22.866 -32.655 1.00 44.28 96 THR A O 1
ATOM 767 N N . SER A 1 97 ? 46.791 24.827 -33.116 1.00 39.94 97 SER A N 1
ATOM 768 C CA . SER A 1 97 ? 47.603 25.124 -34.297 1.00 39.94 97 SER A CA 1
ATOM 769 C C . SER A 1 97 ? 48.232 26.492 -34.084 1.00 39.94 97 SER A C 1
ATOM 771 O O . SER A 1 97 ? 47.553 27.515 -34.114 1.00 39.94 97 SER A O 1
ATOM 773 N N . GLN A 1 98 ? 49.535 26.459 -33.818 1.00 39.94 98 GLN A N 1
ATOM 774 C CA . GLN A 1 98 ? 50.458 27.584 -33.878 1.00 39.94 98 GLN A CA 1
ATOM 775 C C . GLN A 1 98 ? 50.449 28.243 -35.262 1.00 39.94 98 GLN A C 1
ATOM 777 O O . GLN A 1 98 ? 50.212 27.587 -36.278 1.00 39.94 98 GLN A O 1
ATOM 782 N N . GLY A 1 99 ? 50.798 29.526 -35.274 1.00 35.94 99 GLY A N 1
ATOM 783 C CA . GLY A 1 99 ? 51.137 30.299 -36.460 1.00 35.94 99 GLY A CA 1
ATOM 784 C C . GLY A 1 99 ? 51.818 31.600 -36.049 1.00 35.94 99 GLY A C 1
ATOM 785 O O . GLY A 1 99 ? 51.251 32.669 -36.251 1.00 35.94 99 GLY A O 1
ATOM 786 N N . ASP A 1 100 ? 52.988 31.487 -35.415 1.00 43.47 100 ASP A N 1
ATOM 787 C CA . ASP A 1 100 ? 53.941 32.590 -35.291 1.00 43.47 100 ASP A CA 1
ATOM 788 C C . ASP A 1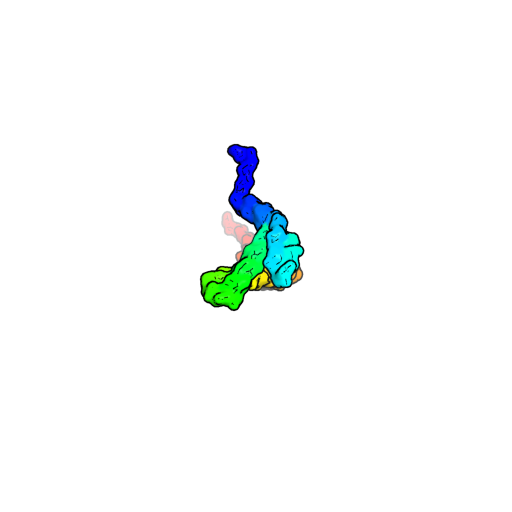 100 ? 54.435 33.016 -36.688 1.00 43.47 100 ASP A C 1
ATOM 790 O O . ASP A 1 100 ? 54.742 32.175 -37.531 1.00 43.47 100 ASP A O 1
ATOM 794 N N . GLU A 1 101 ? 54.531 34.337 -36.859 1.00 44.50 101 GLU A N 1
ATOM 795 C CA . GLU A 1 101 ? 55.472 35.080 -37.711 1.00 44.50 101 GLU A CA 1
ATOM 796 C C . GLU A 1 101 ? 55.417 34.906 -39.245 1.00 44.50 101 GLU A C 1
ATOM 798 O O . GLU A 1 101 ? 55.884 33.926 -39.820 1.00 44.50 101 GLU A O 1
ATOM 803 N N . ASN A 1 102 ? 55.021 35.981 -39.945 1.00 39.59 102 ASN A N 1
ATOM 804 C CA . ASN A 1 102 ? 55.754 36.375 -41.149 1.00 39.59 102 ASN A CA 1
ATOM 805 C C . ASN A 1 102 ? 55.848 37.907 -41.270 1.00 39.59 102 ASN A C 1
ATOM 807 O O . ASN A 1 102 ? 54.844 38.615 -41.349 1.00 39.59 102 ASN A O 1
ATOM 811 N N . GLU A 1 103 ? 57.088 38.387 -41.247 1.00 44.16 103 GLU A N 1
ATOM 812 C CA . GLU A 1 103 ? 57.530 39.763 -41.460 1.00 44.16 103 GLU A CA 1
ATOM 813 C C . GLU A 1 103 ? 57.729 40.024 -42.973 1.00 44.16 103 GLU A C 1
ATOM 815 O O . GLU A 1 103 ? 58.102 39.109 -43.709 1.00 44.16 103 GLU A O 1
ATOM 820 N N . LYS A 1 104 ? 57.591 41.300 -43.376 1.00 40.75 104 LYS A N 1
ATOM 821 C CA . LYS A 1 104 ? 57.956 41.960 -44.657 1.00 40.75 104 LYS A CA 1
ATOM 822 C C . LYS A 1 104 ? 56.911 42.031 -45.780 1.00 40.75 104 LYS A C 1
ATOM 824 O O . LYS A 1 104 ? 56.725 41.084 -46.535 1.00 40.75 104 LYS A O 1
ATOM 829 N N . GLU A 1 105 ? 56.402 43.248 -45.992 1.00 39.53 105 GLU A N 1
ATOM 830 C CA . GLU A 1 105 ? 56.832 44.123 -47.104 1.00 39.53 105 GLU A CA 1
ATOM 831 C C . GLU A 1 105 ? 56.812 45.599 -46.675 1.00 39.53 105 GLU A C 1
ATOM 833 O O . GLU A 1 105 ? 55.900 45.973 -45.902 1.00 39.53 105 GLU A O 1
#

Secondary structure (DSSP, 8-state):
-TT---HHHHHHHHHHSEEEEEETTEEEEEEHHHHHHHHHHHHHHTT-HHHHHHHHHHHHHHHHHHHHHHHHTTS-HHHHHHHHHHHHHH---S-----------